Protein AF-A0A752FAA8-F1 (afdb_monomer_lite)

pLDDT: mean 82.7, std 11.25, range [56.0, 94.88]

Secondary structure (DSSP, 8-state):
-------EEEEE--SS-HHHHHHHHHHHSTT-EE-SSSEEEETTEEEEEEE-TT--GGGTTSS-GGGG-SEEEEEEE-S---HHHHHHHHT--

Organism: Salmonella montevideo (NCBI:txid115981)

Structure (mmCIF, N/CA/C/O backbone):
data_AF-A0A752FAA8-F1
#
_entry.id   AF-A0A752FAA8-F1
#
loop_
_atom_site.group_PDB
_atom_site.id
_atom_site.type_symbol
_atom_site.label_atom_id
_atom_site.label_alt_id
_atom_site.label_comp_id
_atom_site.label_asym_id
_atom_site.label_entity_id
_atom_site.label_seq_id
_atom_site.pdbx_PDB_ins_code
_atom_site.Cartn_x
_atom_site.Cartn_y
_atom_site.Cartn_z
_atom_site.occupancy
_atom_site.B_iso_or_equiv
_atom_site.auth_seq_id
_atom_site.auth_comp_id
_atom_site.auth_asym_id
_atom_site.auth_atom_id
_atom_site.pdbx_PDB_model_num
ATOM 1 N N . MET A 1 1 ? 0.319 5.009 29.629 1.00 57.66 1 MET A N 1
ATOM 2 C CA . MET A 1 1 ? -0.007 4.079 28.535 1.00 57.66 1 MET A CA 1
ATOM 3 C C . MET A 1 1 ? 1.189 4.127 27.609 1.00 57.66 1 MET A C 1
ATOM 5 O O . MET A 1 1 ? 1.615 5.234 27.304 1.00 57.66 1 MET A O 1
ATOM 9 N N . GLU A 1 2 ? 1.826 2.996 27.328 1.00 57.94 2 GLU A N 1
ATOM 10 C CA . GLU A 1 2 ? 3.039 2.967 26.504 1.00 57.94 2 GLU A CA 1
ATOM 11 C C . GLU A 1 2 ? 2.606 3.045 25.035 1.00 57.94 2 GLU A C 1
ATOM 13 O O . GLU A 1 2 ? 1.841 2.202 24.568 1.00 57.94 2 GLU A O 1
ATOM 18 N N . GLU A 1 3 ? 2.983 4.121 24.346 1.00 58.62 3 GLU A N 1
ATOM 19 C CA . GLU A 1 3 ? 2.656 4.310 22.934 1.00 58.62 3 GLU A CA 1
ATOM 20 C C . GLU A 1 3 ? 3.581 3.434 22.090 1.00 58.62 3 GLU A C 1
ATOM 22 O O . GLU A 1 3 ? 4.803 3.579 22.130 1.00 58.62 3 GLU A O 1
ATOM 27 N N . VAL A 1 4 ? 2.999 2.514 21.323 1.00 61.91 4 VAL A N 1
ATOM 28 C CA . VAL A 1 4 ? 3.751 1.697 20.370 1.00 61.91 4 VAL A CA 1
ATOM 29 C C . VAL A 1 4 ? 3.743 2.420 19.029 1.00 61.91 4 VAL A C 1
ATOM 31 O O . VAL A 1 4 ? 2.757 2.361 18.295 1.00 61.91 4 VAL A O 1
ATOM 34 N N . ASN A 1 5 ? 4.845 3.097 18.695 1.00 66.38 5 ASN A N 1
ATOM 35 C CA . ASN A 1 5 ? 5.058 3.561 17.327 1.00 66.38 5 ASN A CA 1
ATOM 36 C C . ASN A 1 5 ? 5.428 2.347 16.459 1.00 66.38 5 ASN A C 1
ATOM 38 O O . ASN A 1 5 ? 6.518 1.791 16.588 1.00 66.38 5 ASN A O 1
ATOM 42 N N . SER A 1 6 ? 4.484 1.906 15.631 1.00 72.94 6 SER A N 1
ATOM 43 C CA . SER A 1 6 ? 4.633 0.770 14.716 1.00 72.94 6 SER A CA 1
ATOM 44 C C . SER A 1 6 ? 4.620 1.273 13.276 1.00 72.94 6 SER A C 1
ATOM 46 O O . SER A 1 6 ? 3.684 1.035 12.518 1.00 72.94 6 SER A O 1
ATOM 48 N N . GLU A 1 7 ? 5.663 2.018 12.919 1.00 86.81 7 GLU A N 1
ATOM 49 C CA . GLU A 1 7 ? 5.939 2.391 11.535 1.00 86.81 7 GLU A CA 1
ATOM 50 C C . GLU A 1 7 ? 6.823 1.328 10.877 1.00 86.81 7 GLU A C 1
ATOM 52 O O . GLU A 1 7 ? 7.847 0.922 11.434 1.00 86.81 7 GLU A O 1
ATOM 57 N N . PHE A 1 8 ? 6.427 0.868 9.693 1.00 87.44 8 PHE A N 1
ATOM 58 C CA . PHE A 1 8 ? 7.243 -0.025 8.878 1.00 87.44 8 PHE A CA 1
ATOM 59 C C . PHE A 1 8 ? 7.002 0.202 7.387 1.00 87.44 8 PHE A C 1
ATOM 61 O O . PHE A 1 8 ? 5.947 0.682 6.973 1.00 87.44 8 PHE A O 1
ATOM 68 N N . THR A 1 9 ? 7.981 -0.198 6.580 1.00 89.88 9 THR A N 1
ATOM 69 C CA . THR A 1 9 ? 7.939 -0.058 5.123 1.00 89.88 9 THR A CA 1
ATOM 70 C C . THR A 1 9 ? 7.938 -1.425 4.455 1.00 89.88 9 THR A C 1
ATOM 72 O O . THR A 1 9 ? 8.706 -2.315 4.822 1.00 89.88 9 THR A O 1
ATOM 75 N N . ILE A 1 10 ? 7.083 -1.580 3.447 1.00 88.69 10 ILE A N 1
ATOM 76 C CA . ILE A 1 10 ? 7.053 -2.729 2.544 1.00 88.69 10 ILE A CA 1
ATOM 77 C C . ILE A 1 10 ? 7.554 -2.263 1.179 1.00 88.69 10 ILE A C 1
ATOM 79 O O . ILE A 1 10 ? 6.984 -1.357 0.578 1.00 88.69 10 ILE A O 1
ATOM 83 N N . VAL A 1 11 ? 8.599 -2.899 0.665 1.00 88.69 11 VAL A N 1
ATOM 84 C CA . VAL A 1 11 ? 9.070 -2.662 -0.704 1.00 88.69 11 VAL A CA 1
ATOM 85 C C . VAL A 1 11 ? 8.207 -3.441 -1.699 1.00 88.69 11 VAL A C 1
ATOM 87 O O . VAL A 1 11 ? 7.906 -4.617 -1.484 1.00 88.69 11 VAL A O 1
ATOM 90 N N . VAL A 1 12 ? 7.768 -2.782 -2.772 1.00 88.50 12 VAL A N 1
ATOM 91 C CA . VAL A 1 12 ? 6.824 -3.340 -3.749 1.00 88.50 12 VAL A CA 1
ATOM 92 C C . VAL A 1 12 ? 7.320 -3.104 -5.165 1.00 88.50 12 VAL A C 1
ATOM 94 O O . VAL A 1 12 ? 7.590 -1.976 -5.573 1.00 88.50 12 VAL A O 1
ATOM 97 N N 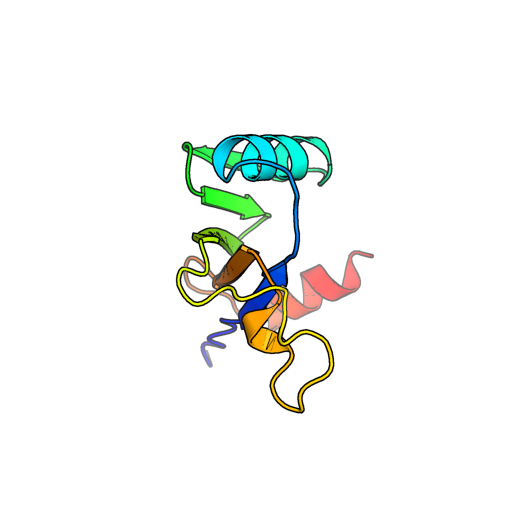. GLU A 1 13 ? 7.374 -4.190 -5.934 1.00 88.75 13 GLU A N 1
ATOM 98 C CA . GLU A 1 13 ? 7.579 -4.132 -7.375 1.00 88.75 13 GLU A CA 1
ATOM 99 C C . GLU A 1 13 ? 6.229 -4.204 -8.081 1.00 88.75 13 GLU A C 1
ATOM 101 O O . GLU A 1 13 ? 5.414 -5.087 -7.805 1.00 88.75 13 GLU A O 1
ATOM 106 N N . SER A 1 14 ? 5.979 -3.252 -8.975 1.00 88.88 14 SER A N 1
ATOM 107 C CA . SER A 1 14 ? 4.742 -3.189 -9.745 1.00 88.88 14 SER A CA 1
ATOM 108 C C . SER A 1 14 ? 4.966 -2.480 -11.073 1.00 88.88 14 SER A C 1
ATOM 110 O O . SER A 1 14 ? 5.668 -1.467 -11.121 1.00 88.88 14 SER A O 1
ATOM 112 N N . ASP A 1 15 ? 4.317 -2.997 -12.116 1.00 89.62 15 ASP A N 1
ATOM 113 C CA . ASP A 1 15 ? 4.221 -2.361 -13.435 1.00 89.62 15 ASP A CA 1
ATOM 114 C C . ASP A 1 15 ? 3.165 -1.240 -13.473 1.00 89.62 15 ASP A C 1
ATOM 116 O O . ASP A 1 15 ? 3.113 -0.476 -14.436 1.00 89.62 15 ASP A O 1
ATOM 120 N N . LEU A 1 16 ? 2.310 -1.146 -12.446 1.00 92.62 16 LEU A N 1
ATOM 121 C CA . LEU A 1 16 ? 1.295 -0.100 -12.330 1.00 92.62 16 LEU A CA 1
ATOM 122 C C . LEU A 1 16 ? 1.939 1.238 -11.960 1.00 92.62 16 LEU A C 1
ATOM 124 O O . LEU A 1 16 ? 2.919 1.293 -11.203 1.00 92.62 16 LEU A O 1
ATOM 128 N N . ASP A 1 17 ? 1.363 2.341 -12.440 1.00 91.19 17 ASP A N 1
ATOM 129 C CA . ASP A 1 17 ? 1.735 3.644 -11.899 1.00 91.19 17 ASP A CA 1
ATOM 130 C C . ASP A 1 17 ? 1.241 3.808 -10.448 1.00 91.19 17 ASP A C 1
ATOM 132 O O . ASP A 1 17 ? 0.391 3.063 -9.956 1.00 91.19 17 ASP A O 1
ATOM 136 N N . LYS A 1 18 ? 1.788 4.791 -9.725 1.00 90.06 18 LYS A N 1
ATOM 137 C CA . LYS A 1 18 ? 1.471 5.022 -8.308 1.00 90.06 18 LYS A CA 1
ATOM 138 C C . LYS A 1 18 ? -0.036 5.149 -8.035 1.00 90.06 18 LYS A C 1
ATOM 140 O O . LYS A 1 18 ? -0.507 4.674 -7.004 1.00 90.06 18 LYS A O 1
ATOM 145 N N . TYR A 1 19 ? -0.781 5.826 -8.904 1.00 92.06 19 TYR A N 1
ATOM 146 C CA . TYR A 1 19 ? -2.212 6.057 -8.718 1.00 92.06 19 TYR A CA 1
ATOM 147 C C . TYR A 1 19 ? -3.014 4.796 -9.026 1.00 92.06 19 TYR A C 1
ATOM 149 O O . TYR A 1 19 ? -3.914 4.449 -8.261 1.00 92.06 19 TYR A O 1
ATOM 157 N N . GLU A 1 20 ? -2.636 4.082 -10.086 1.00 93.69 20 GLU A N 1
ATOM 158 C CA . GLU A 1 20 ? -3.207 2.779 -10.431 1.00 93.69 20 GLU A CA 1
ATOM 159 C C . GLU A 1 20 ? -2.973 1.748 -9.322 1.00 93.69 20 GLU A C 1
ATOM 161 O O . GLU A 1 20 ? -3.879 0.991 -8.981 1.00 93.69 20 GLU A O 1
ATOM 166 N N . LEU A 1 21 ? -1.789 1.752 -8.702 1.00 92.81 21 LEU A N 1
ATOM 167 C CA . LEU A 1 21 ? -1.461 0.880 -7.577 1.00 92.81 21 LEU A CA 1
ATOM 168 C C . LEU A 1 21 ? -2.319 1.194 -6.342 1.00 92.81 21 LEU A C 1
ATOM 170 O O . LEU A 1 21 ? -2.818 0.278 -5.689 1.00 92.81 21 LEU A O 1
ATOM 174 N N . ILE A 1 22 ? -2.547 2.476 -6.039 1.00 93.62 22 ILE A N 1
ATOM 175 C CA . ILE A 1 22 ? -3.464 2.890 -4.964 1.00 93.62 22 ILE A CA 1
ATOM 176 C C . ILE A 1 22 ? -4.890 2.421 -5.258 1.00 93.62 22 ILE A C 1
ATOM 178 O O . ILE A 1 22 ? -5.556 1.895 -4.365 1.00 93.62 22 ILE A O 1
ATOM 182 N N . ASP A 1 23 ? -5.361 2.587 -6.495 1.00 93.69 23 ASP A N 1
ATOM 183 C CA . ASP A 1 23 ? -6.690 2.129 -6.897 1.00 93.69 23 ASP A CA 1
ATOM 184 C C . ASP A 1 23 ? -6.822 0.609 -6.799 1.00 93.69 23 ASP A C 1
ATOM 186 O O . ASP A 1 23 ? -7.795 0.120 -6.222 1.00 93.69 23 ASP A O 1
ATOM 190 N N . PHE A 1 24 ? -5.818 -0.132 -7.267 1.00 94.31 24 PHE A N 1
ATOM 191 C CA . PHE A 1 24 ? -5.755 -1.586 -7.165 1.00 94.31 24 PHE A CA 1
ATOM 192 C C . PHE A 1 24 ? -5.847 -2.060 -5.709 1.00 94.31 24 PHE A C 1
ATOM 194 O O . PHE A 1 24 ? -6.702 -2.882 -5.375 1.00 94.31 24 PHE A O 1
ATOM 201 N N . LEU A 1 25 ? -5.024 -1.500 -4.819 1.00 92.81 25 LEU A N 1
ATOM 202 C CA . LEU A 1 25 ? -5.037 -1.851 -3.396 1.00 92.81 25 LEU A CA 1
ATOM 203 C C . LEU A 1 25 ? -6.368 -1.485 -2.732 1.00 92.81 25 LEU A C 1
ATOM 205 O O . LEU A 1 25 ? -6.881 -2.263 -1.929 1.00 92.81 25 LEU A O 1
ATOM 209 N N . SER A 1 26 ? -6.959 -0.345 -3.106 1.00 94.44 26 SER A N 1
ATOM 210 C CA . SER A 1 26 ? -8.250 0.092 -2.563 1.00 94.44 26 SER A CA 1
ATOM 211 C C . SER A 1 26 ? -9.419 -0.836 -2.913 1.00 94.44 26 SER A C 1
ATOM 213 O O . SER A 1 26 ? -10.411 -0.877 -2.193 1.00 94.44 26 SER A O 1
ATOM 215 N N . GLN A 1 27 ? -9.305 -1.575 -4.019 1.00 94.81 27 GLN A N 1
ATOM 216 C CA . GLN A 1 27 ? -10.312 -2.535 -4.476 1.00 94.81 27 GLN A CA 1
ATOM 217 C C . GLN A 1 27 ? -10.027 -3.957 -3.976 1.00 94.81 27 GLN A C 1
ATOM 219 O O . GLN A 1 27 ? -10.954 -4.751 -3.827 1.00 94.81 27 GLN A O 1
ATOM 224 N N . GLY A 1 28 ? -8.752 -4.290 -3.754 1.00 91.81 28 GLY A N 1
ATOM 225 C CA . GLY A 1 28 ? -8.312 -5.631 -3.372 1.00 91.81 28 GLY A CA 1
ATOM 226 C C . GLY A 1 28 ? -8.366 -5.922 -1.872 1.00 91.81 28 GLY A C 1
ATOM 227 O O . GLY A 1 28 ? -8.463 -7.088 -1.493 1.00 91.81 28 GLY A O 1
ATOM 228 N N . ILE A 1 29 ? -8.306 -4.894 -1.020 1.00 89.94 29 ILE A N 1
ATOM 229 C CA . ILE A 1 29 ? -8.300 -5.051 0.439 1.00 89.94 29 ILE A CA 1
ATOM 230 C C . ILE A 1 29 ? -9.691 -4.693 0.983 1.00 89.94 29 ILE A C 1
ATOM 232 O O . ILE A 1 29 ? -10.112 -3.545 0.845 1.00 89.94 29 ILE A O 1
ATOM 236 N N . PRO A 1 30 ? -10.426 -5.635 1.601 1.00 91.19 30 PRO A N 1
ATOM 237 C CA . PRO A 1 30 ? -11.712 -5.337 2.229 1.00 91.1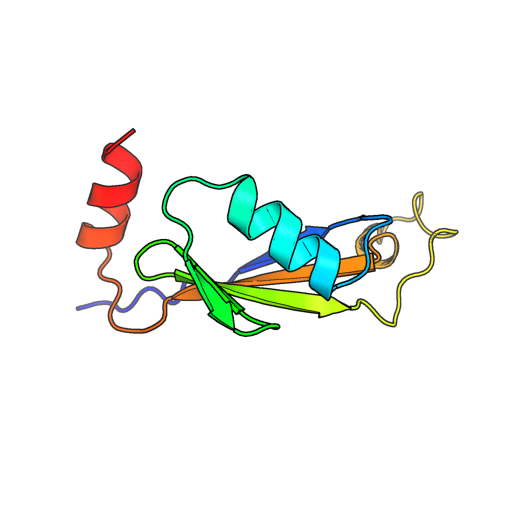9 30 PRO A CA 1
ATOM 238 C C . PRO A 1 30 ? -11.601 -4.210 3.262 1.00 91.19 30 PRO A C 1
ATOM 240 O O . PRO A 1 30 ? -10.587 -4.098 3.943 1.00 91.19 30 PRO A O 1
ATOM 243 N N . ASP A 1 31 ? -12.639 -3.379 3.371 1.00 91.75 31 ASP A N 1
ATOM 244 C CA . ASP A 1 31 ? -12.779 -2.295 4.361 1.00 91.75 31 ASP A CA 1
ATOM 245 C C . ASP A 1 31 ? -11.703 -1.192 4.338 1.00 91.75 31 ASP A C 1
ATOM 247 O O . ASP A 1 31 ? -11.759 -0.242 5.127 1.00 91.75 31 ASP A O 1
ATOM 251 N N . ILE A 1 32 ? -10.754 -1.254 3.401 1.00 94.56 32 ILE A N 1
ATOM 252 C CA . ILE A 1 32 ? -9.799 -0.176 3.181 1.00 94.56 32 ILE A CA 1
ATOM 253 C C . ILE A 1 32 ? -10.512 1.047 2.595 1.00 94.56 32 ILE A C 1
ATOM 255 O O . ILE A 1 32 ? -11.407 0.958 1.754 1.00 94.56 32 ILE A O 1
ATOM 259 N N . ILE A 1 33 ? -10.092 2.228 3.027 1.00 94.50 33 ILE A N 1
ATOM 260 C CA . ILE A 1 33 ? -10.654 3.499 2.589 1.00 94.50 33 ILE A CA 1
ATOM 261 C C . ILE A 1 33 ? -9.583 4.251 1.812 1.00 94.50 33 ILE A C 1
ATOM 263 O O . ILE A 1 33 ? -8.528 4.586 2.352 1.00 94.50 33 ILE A O 1
ATOM 267 N N . LYS A 1 34 ? -9.874 4.591 0.554 1.00 94.75 34 LYS A N 1
ATOM 268 C CA . LYS A 1 34 ? -9.069 5.550 -0.206 1.00 94.75 34 LYS A CA 1
ATOM 269 C C . LYS A 1 34 ? -9.346 6.959 0.313 1.00 94.75 34 LYS A C 1
ATOM 271 O O . LYS A 1 34 ? -10.365 7.559 -0.018 1.00 94.75 34 LYS A O 1
ATOM 276 N N . VAL A 1 35 ? -8.445 7.481 1.145 1.00 92.12 35 VAL A N 1
ATOM 277 C CA . VAL A 1 35 ? -8.592 8.810 1.760 1.00 92.12 35 VAL A CA 1
ATOM 278 C C . VAL A 1 35 ? -8.424 9.899 0.705 1.00 92.12 35 VAL A C 1
ATOM 280 O O . VAL A 1 35 ? -9.204 10.848 0.655 1.00 92.12 35 VAL A O 1
ATOM 283 N N . ASN A 1 36 ? -7.407 9.762 -0.147 1.00 89.38 36 ASN A N 1
ATOM 284 C CA . ASN A 1 36 ? -7.212 10.598 -1.327 1.00 89.38 36 ASN A CA 1
ATOM 285 C C . ASN A 1 36 ? -6.315 9.869 -2.352 1.00 89.38 36 ASN A C 1
ATOM 287 O O . ASN A 1 36 ? -6.120 8.659 -2.265 1.00 89.38 36 ASN A O 1
ATOM 291 N N . LEU A 1 37 ? -5.780 10.590 -3.342 1.00 85.75 37 LEU A N 1
ATOM 292 C CA . LEU A 1 37 ? -4.934 10.027 -4.402 1.00 85.75 37 LEU A CA 1
ATOM 293 C C . LEU A 1 37 ? -3.601 9.428 -3.927 1.00 85.75 37 LEU A C 1
ATOM 295 O O . LEU A 1 37 ? -2.948 8.779 -4.731 1.00 85.75 37 LEU A O 1
ATOM 299 N N . LEU A 1 38 ? -3.174 9.679 -2.689 1.00 85.38 38 LEU A N 1
ATOM 300 C CA . LEU A 1 38 ? -1.848 9.313 -2.176 1.00 85.38 38 LEU A CA 1
ATOM 301 C C . LEU A 1 38 ? -1.892 8.451 -0.906 1.00 85.38 38 LEU A C 1
ATOM 303 O O . LEU A 1 38 ? -0.851 7.945 -0.495 1.00 85.38 38 LEU A O 1
ATOM 307 N N . TYR A 1 39 ? -3.065 8.306 -0.286 1.00 90.12 39 TYR A N 1
ATOM 308 C CA . TYR A 1 39 ? -3.203 7.681 1.026 1.00 90.12 39 TYR A CA 1
ATOM 309 C C . TYR A 1 39 ? -4.377 6.705 1.065 1.00 90.12 39 TYR A C 1
ATOM 311 O O . TYR A 1 39 ? -5.496 7.034 0.650 1.00 90.12 39 TYR A O 1
ATOM 319 N N . LEU A 1 40 ? -4.125 5.542 1.657 1.00 94.88 40 LEU A N 1
ATOM 320 C CA . LEU A 1 40 ? -5.135 4.571 2.054 1.00 94.88 40 LEU A CA 1
ATOM 321 C C . LEU A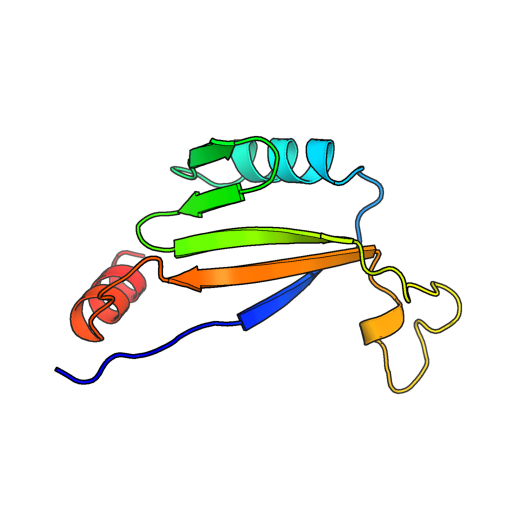 1 40 ? -5.209 4.522 3.582 1.00 94.88 40 LEU A C 1
ATOM 323 O O . LEU A 1 40 ? -4.220 4.779 4.267 1.00 94.88 40 LEU A O 1
ATOM 327 N N . ARG A 1 41 ? -6.378 4.176 4.112 1.00 93.06 41 ARG A N 1
ATOM 328 C CA . A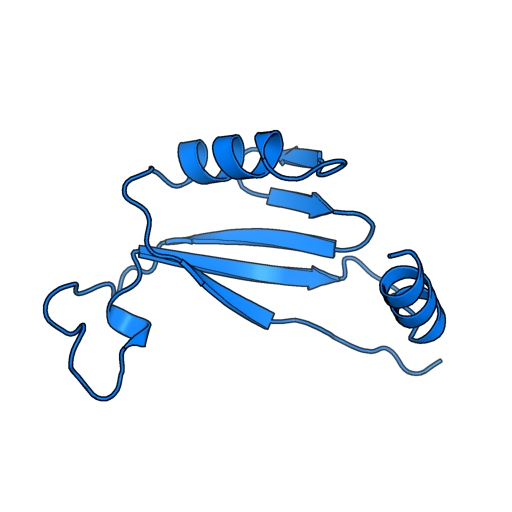RG A 1 41 ? -6.582 3.923 5.536 1.00 93.06 41 ARG A CA 1
ATOM 329 C C . ARG A 1 41 ? -7.226 2.564 5.727 1.00 93.06 41 ARG A C 1
ATOM 331 O O . ARG A 1 41 ? -8.271 2.306 5.138 1.00 93.06 41 ARG A O 1
ATOM 338 N N . TYR A 1 42 ? -6.652 1.748 6.594 1.00 90.75 42 TYR A N 1
ATOM 339 C CA . TYR A 1 42 ? -7.270 0.527 7.091 1.00 90.75 42 TYR A CA 1
ATOM 340 C C . TYR A 1 42 ? -7.351 0.631 8.611 1.00 90.75 42 TYR A C 1
ATOM 342 O O . TYR A 1 42 ? -6.329 0.780 9.276 1.00 90.75 42 TYR A O 1
ATOM 350 N N . GLU A 1 43 ? -8.568 0.631 9.152 1.00 87.38 43 GLU A N 1
ATOM 351 C CA . GLU A 1 43 ? -8.817 0.881 10.578 1.00 87.38 43 GLU A CA 1
ATOM 352 C C . GLU A 1 43 ? -8.105 2.158 11.081 1.00 87.38 43 GLU A C 1
ATOM 354 O O . GLU A 1 43 ? -8.412 3.251 10.595 1.00 87.38 43 GLU A O 1
ATOM 359 N N . ASN A 1 44 ? -7.167 2.040 12.031 1.00 84.56 44 ASN A N 1
ATOM 360 C CA . ASN A 1 44 ? -6.396 3.160 12.589 1.00 84.56 44 ASN A CA 1
ATOM 361 C C . ASN A 1 44 ? -4.999 3.330 11.956 1.00 84.56 44 ASN A C 1
ATOM 363 O O . ASN A 1 44 ? -4.143 4.044 12.486 1.00 84.56 44 ASN A O 1
ATOM 367 N N . THR A 1 45 ? -4.770 2.670 10.824 1.00 87.38 45 THR A N 1
ATOM 368 C CA . THR A 1 45 ? -3.490 2.634 10.124 1.00 87.38 45 THR A CA 1
ATOM 369 C C . THR A 1 45 ? -3.597 3.363 8.792 1.00 87.38 45 THR A C 1
ATOM 371 O O . THR A 1 45 ? -4.522 3.135 8.010 1.00 87.38 45 THR A O 1
ATOM 374 N N . MET A 1 46 ? -2.631 4.233 8.521 1.00 91.88 46 MET A N 1
ATOM 375 C CA . MET A 1 46 ? -2.435 4.883 7.232 1.00 91.88 46 MET A CA 1
ATOM 376 C C . MET A 1 46 ? -1.373 4.155 6.433 1.00 91.88 46 MET A C 1
ATOM 378 O O . MET A 1 46 ? -0.397 3.643 6.978 1.00 91.88 46 MET A O 1
ATOM 382 N N . ILE A 1 47 ? -1.584 4.141 5.124 1.00 93.50 47 ILE A N 1
ATOM 383 C CA . ILE A 1 47 ? -0.668 3.567 4.153 1.00 93.50 47 ILE A CA 1
ATOM 384 C C . ILE A 1 47 ? -0.391 4.639 3.103 1.00 93.50 47 ILE A C 1
ATOM 386 O O . ILE A 1 47 ? -1.323 5.180 2.495 1.00 93.50 47 ILE A O 1
ATOM 390 N N . THR A 1 48 ? 0.884 4.937 2.888 1.00 93.50 48 THR A N 1
ATOM 391 C CA . THR A 1 48 ? 1.370 5.782 1.793 1.00 93.50 48 THR A CA 1
ATOM 392 C C . THR A 1 48 ? 2.148 4.958 0.795 1.00 93.50 48 THR A C 1
ATOM 394 O O . THR A 1 48 ? 2.723 3.935 1.141 1.00 93.50 48 THR A O 1
ATOM 397 N N . ILE A 1 49 ? 2.174 5.423 -0.451 1.00 92.75 49 ILE A N 1
ATOM 398 C CA . ILE A 1 49 ? 2.987 4.827 -1.512 1.00 92.75 49 ILE A CA 1
ATOM 399 C C . ILE A 1 49 ? 3.944 5.890 -2.021 1.00 92.75 49 ILE A C 1
ATOM 401 O O . ILE A 1 49 ? 3.504 6.955 -2.461 1.00 92.75 49 ILE A O 1
ATOM 405 N N . GLU A 1 50 ? 5.236 5.610 -2.014 1.00 91.06 50 GLU A N 1
ATOM 406 C CA . GLU A 1 50 ? 6.265 6.470 -2.586 1.00 91.06 50 GLU A CA 1
ATOM 407 C C . GLU A 1 50 ? 7.025 5.740 -3.682 1.00 91.06 50 GLU A C 1
ATOM 409 O O . GLU A 1 50 ? 7.155 4.521 -3.669 1.00 91.06 50 GLU A O 1
ATOM 414 N N . ARG A 1 51 ? 7.466 6.490 -4.694 1.00 89.38 51 ARG A N 1
ATOM 415 C CA . ARG A 1 51 ? 8.278 5.923 -5.767 1.00 89.38 51 ARG A CA 1
ATOM 416 C C . ARG A 1 51 ? 9.707 5.807 -5.260 1.00 89.38 51 ARG A C 1
ATOM 418 O O . ARG A 1 51 ? 10.268 6.809 -4.826 1.00 89.38 51 ARG A O 1
ATOM 425 N N . ASN A 1 52 ? 10.301 4.632 -5.407 1.00 89.12 52 ASN A N 1
ATOM 426 C CA . ASN A 1 52 ? 11.729 4.463 -5.219 1.00 89.12 52 ASN A CA 1
ATOM 427 C C . ASN A 1 52 ? 12.460 5.059 -6.432 1.00 89.12 52 ASN A C 1
ATOM 429 O O . ASN A 1 52 ? 12.453 4.496 -7.530 1.00 89.12 52 ASN A O 1
ATOM 433 N N . TYR A 1 53 ? 13.056 6.237 -6.255 1.00 86.12 53 TYR A N 1
ATOM 434 C CA . TYR A 1 53 ? 13.806 6.909 -7.319 1.00 86.12 53 TYR A CA 1
ATOM 435 C C . TYR A 1 53 ? 15.183 6.291 -7.566 1.00 86.12 53 TYR A C 1
ATOM 437 O O . TYR A 1 53 ? 15.742 6.493 -8.644 1.00 86.12 53 TYR A O 1
ATOM 445 N N . ASP A 1 54 ? 15.688 5.514 -6.611 1.00 85.81 54 ASP A N 1
ATOM 446 C CA . ASP A 1 54 ? 16.951 4.792 -6.724 1.00 85.81 54 ASP A CA 1
ATOM 447 C C . ASP A 1 54 ? 16.770 3.407 -7.368 1.00 85.81 54 ASP A C 1
ATOM 449 O O . ASP A 1 54 ? 17.747 2.678 -7.553 1.00 85.81 54 ASP A O 1
ATOM 453 N N . CYS A 1 55 ? 15.536 3.054 -7.763 1.00 85.62 55 CYS A N 1
ATOM 454 C CA . CYS A 1 55 ? 15.227 1.796 -8.430 1.00 85.62 55 CYS A CA 1
ATOM 455 C C . CYS A 1 55 ? 16.163 1.548 -9.625 1.00 85.62 55 CYS A C 1
ATOM 457 O O . CYS A 1 55 ? 16.223 2.307 -10.599 1.00 85.62 55 CYS A O 1
ATOM 459 N N . ASN A 1 56 ? 16.875 0.429 -9.556 1.00 85.38 56 ASN A N 1
ATOM 460 C CA . ASN A 1 56 ? 17.724 -0.088 -10.601 1.00 85.38 56 ASN A CA 1
ATOM 461 C C . ASN A 1 56 ? 17.476 -1.597 -10.763 1.00 85.38 56 ASN A C 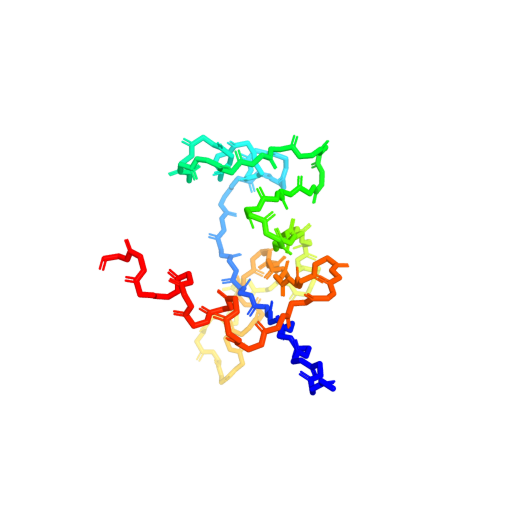1
ATOM 463 O O . ASN A 1 56 ? 18.127 -2.414 -10.101 1.00 85.38 56 ASN A O 1
ATOM 467 N N . PRO A 1 57 ? 16.612 -2.002 -11.712 1.00 78.88 57 PRO A N 1
ATOM 468 C CA . PRO A 1 57 ? 16.221 -3.401 -11.882 1.00 78.88 57 PRO A CA 1
ATOM 469 C C . PRO A 1 57 ? 17.387 -4.320 -12.278 1.00 78.88 57 PRO A C 1
ATOM 471 O O . PRO A 1 57 ? 17.277 -5.543 -12.213 1.00 78.88 57 PRO A O 1
ATOM 474 N N . LYS A 1 58 ? 18.540 -3.757 -12.668 1.00 82.56 58 LYS A N 1
ATOM 475 C CA . LYS A 1 58 ? 19.753 -4.527 -12.973 1.00 82.56 58 LYS A CA 1
ATOM 476 C C . LYS A 1 58 ? 20.460 -5.067 -11.726 1.00 82.56 58 LYS A C 1
ATOM 478 O O . LYS A 1 58 ? 21.298 -5.950 -11.877 1.00 82.56 58 LYS A O 1
ATOM 483 N N . LEU A 1 59 ? 20.135 -4.564 -10.532 1.00 77.31 59 LEU A N 1
ATOM 484 C CA . LEU A 1 59 ? 20.804 -4.912 -9.270 1.00 77.31 59 LEU A CA 1
ATOM 485 C C . LEU A 1 59 ? 20.053 -5.980 -8.449 1.00 77.31 59 LEU A C 1
ATOM 487 O O . LEU A 1 59 ? 20.423 -6.249 -7.313 1.00 77.31 59 LEU A O 1
ATOM 491 N N . ILE A 1 60 ? 19.033 -6.636 -9.020 1.00 71.56 60 ILE A N 1
ATOM 492 C CA . ILE A 1 60 ? 18.163 -7.612 -8.328 1.00 71.56 60 ILE A CA 1
ATOM 493 C C . ILE A 1 60 ? 18.906 -8.759 -7.615 1.00 71.56 60 ILE A C 1
ATOM 495 O O . ILE A 1 60 ? 18.422 -9.284 -6.619 1.00 71.56 60 ILE A O 1
ATOM 499 N N . ASN A 1 61 ? 20.076 -9.157 -8.122 1.00 68.38 61 ASN A N 1
ATOM 500 C CA . ASN A 1 61 ? 20.862 -10.281 -7.598 1.00 68.38 61 ASN A CA 1
ATOM 501 C C . ASN A 1 61 ? 22.033 -9.839 -6.706 1.00 68.38 61 ASN A C 1
ATOM 503 O O . ASN A 1 61 ? 22.897 -10.656 -6.382 1.00 68.38 61 ASN A O 1
ATOM 507 N N . GLU A 1 62 ? 22.114 -8.555 -6.363 1.00 70.44 62 GLU A N 1
ATOM 508 C CA . GLU A 1 62 ? 23.136 -8.050 -5.451 1.00 70.44 62 GLU A CA 1
ATOM 509 C C . GLU A 1 62 ? 22.674 -8.179 -3.992 1.00 70.44 62 GLU A C 1
ATOM 511 O O . GLU A 1 62 ? 21.494 -8.380 -3.709 1.00 70.44 62 GLU A O 1
ATOM 516 N N . ASN A 1 63 ? 23.610 -8.078 -3.042 1.00 67.38 63 ASN A N 1
ATOM 517 C CA . ASN A 1 63 ? 23.314 -8.202 -1.605 1.00 67.38 63 ASN A CA 1
ATOM 518 C C . ASN A 1 63 ? 22.301 -7.152 -1.096 1.00 67.38 63 ASN A C 1
ATOM 520 O O . ASN A 1 63 ? 21.750 -7.325 -0.013 1.00 67.38 63 ASN A O 1
ATOM 524 N N . ASP A 1 64 ? 22.052 -6.103 -1.884 1.00 63.12 64 ASP A N 1
ATOM 525 C CA . ASP A 1 64 ? 21.145 -4.993 -1.604 1.00 63.12 64 ASP A CA 1
ATOM 526 C C . ASP A 1 64 ? 19.926 -5.0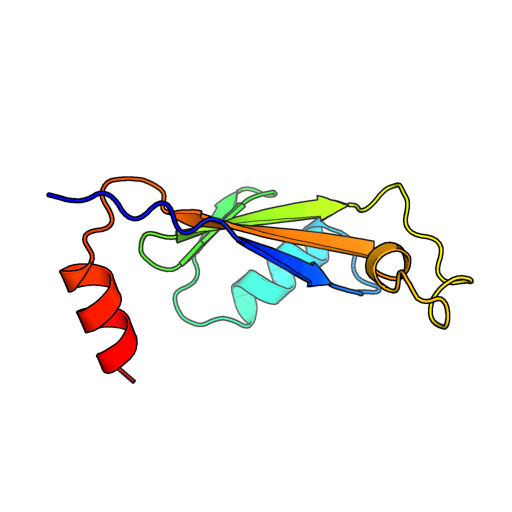30 -2.545 1.00 63.12 64 ASP A C 1
ATOM 528 O O . ASP A 1 64 ? 19.694 -4.151 -3.374 1.00 63.12 64 ASP A O 1
ATOM 532 N N . GLY A 1 65 ? 19.103 -6.072 -2.397 1.00 65.44 65 GLY A N 1
ATOM 533 C CA . GLY A 1 65 ? 17.886 -6.268 -3.195 1.00 65.44 65 GLY A CA 1
ATOM 534 C C . GLY A 1 65 ? 16.822 -5.168 -3.049 1.00 65.44 65 GLY A C 1
ATOM 535 O O . GLY A 1 65 ? 15.824 -5.203 -3.758 1.00 65.44 65 GLY A O 1
ATOM 536 N N . TRP A 1 66 ? 17.013 -4.186 -2.161 1.00 69.06 66 TRP A N 1
ATOM 537 C CA . TRP A 1 66 ? 16.098 -3.056 -1.951 1.00 69.06 66 TRP A CA 1
ATOM 538 C C . TRP A 1 66 ? 16.025 -2.104 -3.157 1.00 69.06 66 TRP A C 1
ATOM 540 O O . TRP A 1 66 ? 14.979 -1.512 -3.410 1.00 69.06 66 TRP A O 1
ATOM 550 N N . LEU A 1 67 ? 17.091 -2.022 -3.961 1.00 74.81 67 LEU A N 1
ATOM 551 C CA . LEU A 1 67 ? 17.136 -1.198 -5.175 1.00 74.81 67 LEU A CA 1
ATOM 552 C C . LEU A 1 67 ? 16.372 -1.807 -6.356 1.00 74.81 67 LEU A C 1
ATOM 554 O O . LEU A 1 67 ? 16.310 -1.199 -7.417 1.00 74.81 67 LEU A O 1
ATOM 558 N N . TYR A 1 68 ? 15.807 -3.005 -6.220 1.00 80.38 68 TYR A N 1
ATOM 559 C CA . TYR A 1 68 ? 15.038 -3.625 -7.297 1.00 80.38 68 TYR A CA 1
ATOM 560 C C . TYR A 1 68 ? 13.604 -3.086 -7.411 1.00 80.38 68 TYR A C 1
ATOM 562 O O . TYR A 1 68 ? 13.037 -3.128 -8.495 1.00 80.38 68 TYR A O 1
ATOM 570 N N . TYR A 1 69 ? 13.021 -2.603 -6.312 1.00 84.38 69 TYR A N 1
ATOM 571 C CA . TYR A 1 69 ? 11.590 -2.310 -6.229 1.00 84.38 69 TYR A CA 1
ATOM 572 C C . TYR A 1 69 ? 11.256 -0.892 -6.694 1.00 84.38 69 TYR A C 1
ATOM 574 O O . TYR A 1 69 ? 11.936 0.059 -6.313 1.00 84.38 69 TYR A O 1
ATOM 582 N N . ASN A 1 70 ? 10.162 -0.734 -7.436 1.00 88.94 70 ASN A N 1
ATOM 583 C CA . ASN A 1 70 ? 9.672 0.558 -7.925 1.00 88.94 70 ASN A CA 1
ATOM 584 C C . ASN A 1 70 ? 9.010 1.430 -6.847 1.00 88.94 70 ASN A C 1
ATOM 586 O O . ASN A 1 70 ? 8.962 2.655 -7.010 1.00 88.94 70 ASN A O 1
ATOM 590 N N . TYR A 1 71 ? 8.490 0.834 -5.769 1.00 92.00 71 TYR A N 1
ATOM 591 C CA . TYR A 1 71 ? 7.715 1.548 -4.755 1.00 92.00 71 TYR A CA 1
ATOM 592 C C . TYR A 1 71 ? 8.032 1.126 -3.320 1.00 92.00 71 TYR A C 1
ATOM 594 O O . TYR A 1 71 ? 8.373 -0.022 -3.038 1.00 92.00 71 TYR A O 1
ATOM 602 N N . GLU A 1 72 ? 7.824 2.066 -2.408 1.00 91.56 72 GLU A N 1
ATOM 603 C CA . GLU A 1 72 ? 7.840 1.873 -0.963 1.00 91.56 72 GLU A CA 1
ATOM 604 C C . GLU A 1 72 ? 6.447 2.161 -0.407 1.00 91.56 72 GLU A C 1
ATOM 606 O O . GLU A 1 72 ? 5.868 3.223 -0.649 1.00 91.56 72 GLU A O 1
ATOM 611 N N . LEU A 1 73 ? 5.886 1.194 0.315 1.00 92.62 73 LEU A N 1
ATOM 612 C CA . LEU A 1 73 ? 4.626 1.330 1.030 1.00 92.62 73 LEU A CA 1
ATOM 613 C C . LEU A 1 73 ? 4.930 1.548 2.505 1.00 92.62 73 LEU A C 1
ATOM 615 O O . LEU A 1 73 ? 5.292 0.596 3.196 1.00 92.62 73 LEU A O 1
ATOM 619 N N . THR A 1 74 ? 4.764 2.772 2.993 1.00 92.50 74 THR A N 1
ATOM 620 C CA . THR A 1 74 ? 4.939 3.071 4.418 1.00 92.50 74 THR A CA 1
ATOM 621 C C . THR A 1 74 ? 3.613 2.906 5.133 1.00 92.50 74 THR A C 1
ATOM 623 O O . THR A 1 74 ? 2.593 3.464 4.724 1.00 92.50 74 THR A O 1
ATOM 626 N N . VAL A 1 75 ? 3.633 2.134 6.211 1.00 90.94 75 VAL A N 1
ATOM 627 C CA . VAL A 1 75 ? 2.480 1.812 7.044 1.00 90.94 75 VAL A CA 1
ATOM 628 C C . VAL A 1 75 ? 2.726 2.397 8.427 1.00 90.94 75 VAL A C 1
ATOM 630 O O . VAL A 1 75 ? 3.745 2.097 9.044 1.00 90.94 75 VAL A O 1
ATOM 633 N N . PHE A 1 76 ? 1.810 3.233 8.915 1.00 88.62 76 PHE A N 1
ATOM 634 C CA . PHE A 1 76 ? 1.944 3.889 10.218 1.00 88.62 76 PHE A CA 1
ATOM 635 C C . PHE A 1 76 ? 0.587 4.136 10.880 1.00 88.62 76 PHE A C 1
ATOM 637 O O . PHE A 1 76 ? -0.428 4.354 10.219 1.00 88.62 76 PHE A O 1
ATOM 644 N N . SER A 1 77 ? 0.555 4.122 12.210 1.00 85.19 77 SER A N 1
ATOM 645 C CA . SER A 1 77 ? -0.651 4.430 12.987 1.00 85.19 77 SER A CA 1
ATOM 646 C C . SER A 1 77 ? -0.983 5.926 12.955 1.00 85.19 77 SER A C 1
ATOM 648 O O . SER A 1 77 ? -0.081 6.745 13.117 1.00 85.19 77 SER A O 1
ATOM 650 N N . MET A 1 78 ? -2.264 6.295 12.819 1.00 77.44 78 MET A N 1
ATOM 651 C CA . MET A 1 78 ? -2.677 7.708 12.776 1.00 77.44 78 MET A CA 1
ATOM 652 C C . MET A 1 78 ? -2.506 8.448 14.101 1.00 77.44 78 MET A C 1
ATOM 654 O O . MET A 1 78 ? -2.108 9.600 14.065 1.00 77.44 78 MET A O 1
ATOM 658 N N . GLU A 1 79 ? -2.839 7.819 15.233 1.00 70.75 79 GLU A N 1
ATOM 659 C CA . GLU A 1 79 ? -2.730 8.364 16.600 1.00 70.75 79 GLU A CA 1
ATOM 660 C C . GLU A 1 79 ? -3.138 7.275 17.624 1.00 70.75 79 GLU A C 1
ATOM 662 O O . GLU A 1 79 ? -3.901 6.369 17.282 1.00 70.75 79 GLU A O 1
ATOM 667 N N . ASN A 1 80 ? -2.664 7.358 18.879 1.00 56.41 80 ASN A N 1
ATOM 668 C CA . ASN A 1 80 ? -3.184 6.639 20.067 1.00 56.41 80 ASN A CA 1
ATOM 669 C C . ASN A 1 80 ? -3.512 5.145 19.891 1.00 56.41 80 ASN A C 1
ATOM 671 O O . ASN A 1 80 ? -4.543 4.656 20.360 1.00 56.41 80 ASN A O 1
ATOM 675 N N . THR A 1 81 ? -2.642 4.394 19.227 1.00 59.78 81 THR A N 1
ATOM 676 C CA . THR A 1 81 ? -2.863 2.956 19.097 1.00 59.78 81 THR A CA 1
ATOM 677 C C . THR A 1 81 ? -2.337 2.253 20.346 1.00 59.78 81 THR A C 1
ATOM 679 O O . THR A 1 81 ? -1.127 2.137 20.537 1.00 59.78 81 THR A O 1
ATOM 682 N N . SER A 1 82 ? -3.242 1.832 21.234 1.00 66.81 82 SER A N 1
ATOM 683 C CA . SER A 1 82 ? -2.853 1.068 22.422 1.00 66.81 82 SER A CA 1
ATOM 684 C C . SER A 1 82 ? -2.456 -0.358 22.037 1.00 66.81 82 SER A C 1
ATOM 686 O O . SER A 1 82 ? -2.928 -0.909 21.036 1.00 66.81 82 SER A O 1
ATOM 688 N N . TYR A 1 83 ? -1.594 -0.967 22.850 1.00 69.88 83 TYR A N 1
ATOM 689 C CA . TYR A 1 83 ? -1.221 -2.370 22.687 1.00 69.88 83 TYR A CA 1
ATOM 690 C C . TYR A 1 83 ? -2.454 -3.286 22.713 1.00 69.88 83 TYR A C 1
ATOM 692 O O . TYR A 1 83 ? -2.561 -4.199 21.899 1.00 69.88 83 TYR A O 1
ATOM 700 N N . GLU A 1 84 ? -3.411 -3.011 23.604 1.00 73.25 84 GLU A N 1
ATOM 701 C CA . GLU A 1 84 ? -4.649 -3.782 23.734 1.00 73.25 84 GLU A CA 1
ATOM 702 C C . GLU A 1 84 ? -5.483 -3.734 22.453 1.00 73.25 84 GLU A C 1
ATOM 704 O O . GLU A 1 84 ? -5.960 -4.771 22.003 1.00 73.25 84 GLU A O 1
ATOM 709 N N . TYR A 1 85 ? -5.597 -2.563 21.819 1.00 73.44 85 TYR A N 1
ATOM 710 C CA . TYR A 1 85 ? -6.314 -2.429 20.553 1.00 73.44 85 TYR A CA 1
ATOM 711 C C . TYR A 1 85 ? -5.645 -3.233 19.427 1.00 73.44 85 TYR A C 1
ATOM 713 O O . TYR A 1 85 ? -6.323 -3.980 18.725 1.00 73.44 85 TYR A O 1
ATOM 721 N N . GLN A 1 86 ? -4.315 -3.156 19.290 1.00 69.00 86 GLN A N 1
ATOM 722 C CA . GLN A 1 86 ? -3.580 -3.963 18.300 1.00 69.00 86 GLN A CA 1
ATOM 723 C C . GLN A 1 86 ? -3.717 -5.465 18.563 1.00 69.00 86 GLN A C 1
ATOM 725 O O . GLN A 1 86 ? -3.887 -6.254 17.634 1.00 69.00 86 GLN A O 1
ATOM 730 N N . TYR A 1 87 ? -3.682 -5.866 19.835 1.00 73.25 87 TYR A N 1
ATOM 731 C CA . TYR A 1 87 ? -3.876 -7.254 20.230 1.00 73.25 87 TYR A CA 1
ATOM 732 C C . TYR A 1 87 ? -5.291 -7.749 19.901 1.00 73.25 87 TYR A C 1
ATOM 734 O O . TYR A 1 87 ? -5.445 -8.849 19.374 1.00 73.25 87 TYR A O 1
ATOM 742 N N . GLU A 1 88 ? -6.332 -6.956 20.162 1.00 78.69 88 GLU A N 1
ATOM 743 C CA . GLU A 1 88 ? -7.706 -7.304 19.785 1.00 78.69 88 GLU A CA 1
ATOM 744 C C . GLU A 1 88 ? -7.857 -7.467 18.270 1.00 78.69 88 GLU A C 1
ATOM 746 O O . GLU A 1 88 ? -8.454 -8.446 17.826 1.00 78.69 88 GLU A O 1
ATOM 751 N N . LEU A 1 89 ? -7.290 -6.554 17.475 1.00 71.50 89 LEU A N 1
ATOM 752 C CA . LEU A 1 89 ? -7.316 -6.637 16.012 1.00 71.50 89 LEU A CA 1
ATOM 753 C C . LEU A 1 89 ? -6.634 -7.900 15.483 1.00 71.50 89 LEU A C 1
ATOM 755 O O . LEU A 1 89 ? -7.219 -8.612 14.669 1.00 71.50 89 LEU A O 1
ATOM 759 N N . ALA A 1 90 ? -5.441 -8.224 15.989 1.00 71.75 90 ALA A N 1
ATOM 760 C CA . ALA A 1 90 ? -4.707 -9.422 15.585 1.00 71.75 90 ALA A CA 1
ATOM 761 C C . ALA A 1 90 ? -5.471 -10.728 15.878 1.00 71.75 90 ALA A C 1
ATOM 763 O O . ALA A 1 90 ? -5.269 -11.724 15.188 1.00 71.75 90 ALA A O 1
ATOM 764 N N . ASN A 1 91 ? -6.358 -10.723 16.879 1.00 74.25 91 ASN A N 1
ATOM 765 C CA . ASN A 1 91 ? -7.145 -11.886 17.297 1.00 74.25 91 ASN A CA 1
ATOM 766 C C . ASN A 1 91 ? -8.589 -11.898 16.757 1.00 74.25 91 ASN A C 1
ATOM 768 O O . ASN A 1 91 ? -9.363 -12.779 17.129 1.00 74.25 91 ASN A O 1
ATOM 772 N N . LYS A 1 92 ? -8.981 -10.943 15.900 1.00 70.81 92 LYS A N 1
ATOM 773 C CA . LYS A 1 92 ? -10.285 -10.957 15.204 1.00 70.81 92 LYS A CA 1
ATOM 774 C C . LYS A 1 92 ? -10.333 -11.908 13.998 1.00 70.81 92 LYS A C 1
ATOM 776 O O . LYS A 1 92 ? -11.400 -12.036 13.397 1.00 70.81 92 LYS A O 1
ATOM 781 N N . ILE A 1 93 ? -9.205 -12.526 13.643 1.00 56.00 93 ILE A N 1
ATOM 782 C CA . ILE A 1 93 ? -9.042 -13.438 12.498 1.00 56.00 93 ILE A CA 1
ATOM 783 C C . ILE A 1 93 ? -9.441 -14.865 12.880 1.00 56.00 93 ILE A C 1
ATOM 785 O O . ILE A 1 93 ? -8.961 -15.351 13.928 1.00 56.00 93 ILE A O 1
#

Foldseek 3Di:
DDDDWDKDKDFAADPDDLQRVLVVCCVVDPPWDCPDSAWIDDDQKIKGKDFDPLADCVCCPPPCNSNPGGIMIMITGNDDDDPVNVVVVVPVD

Radius of gyration: 15.32 Å; chains: 1; bounding box: 36×24×42 Å

Sequence (93 aa):
MEEVNSEFTIVVESDLDKYELIDFLSQGIPDIIKVNLLYLRYENTMITIERNYDCNPKLINENDGWLYYNYELTVFSMENTSYEYQYELANKI